Protein AF-A0A480BPW7-F1 (afdb_monomer_lite)

Foldseek 3Di:
DKKWKFFQAADDPDDDPPDPAQRDGHQQTPDMDDPPDDDDPCSLLPQGIAIEAEPAADSVLCVQSVDFCDDPVDPDTSYRQKGFQLPDPLNDPVNNVVSPDSPDPGRYDYDYDHNVSRVVRIDTDDHPDPPPPPDD

Sequence (136 aa):
MADVLLRVRDKPHQLLPGANGMSLGRGDVVTVRETPWPWTPAELSHPDWRILRLPNVSVAALGLLLRPQQDETLRVTRKRGAKVDLDSLDVPVALRGWLLDDTRQQPIRSHNMSETTFLRLIAQHPQRSRFVVFGR

Secondary structure (DSSP, 8-state):
-EEEEEE-SPPPTTS-TT--S----TT-EEEEEESS----HHHHH-TTEEEEEETT--TGGGGGGGSBP--TT-SS--SBSEEE-SSSTTS-HHHHHHHT-SS-S-SEEE----HHHHHHTEEEPPP---------

Structure (mmCIF, N/CA/C/O backbone):
data_AF-A0A480BPW7-F1
#
_entry.id   AF-A0A480BPW7-F1
#
loop_
_atom_site.group_PDB
_atom_site.id
_atom_site.type_symbol
_atom_site.label_atom_id
_atom_site.label_alt_id
_atom_site.label_comp_id
_atom_site.label_asym_id
_atom_site.label_entity_id
_atom_site.label_seq_id
_atom_site.pdbx_PDB_ins_code
_atom_site.Cartn_x
_atom_site.Cartn_y
_atom_site.Cartn_z
_atom_site.occupancy
_atom_site.B_iso_or_equiv
_atom_site.auth_seq_id
_atom_site.auth_comp_id
_atom_site.auth_asym_id
_atom_site.auth_atom_id
_atom_site.pdbx_PDB_model_num
ATOM 1 N N . MET A 1 1 ? -3.645 2.306 13.884 1.00 87.25 1 MET A N 1
ATOM 2 C CA . MET A 1 1 ? -4.302 2.121 12.575 1.00 87.25 1 MET A CA 1
ATOM 3 C C . MET A 1 1 ? -3.531 2.918 11.537 1.00 87.25 1 MET A C 1
ATOM 5 O O . MET A 1 1 ? -3.102 4.025 11.853 1.00 87.25 1 MET A O 1
ATOM 9 N N . ALA A 1 2 ? -3.336 2.363 10.344 1.00 92.38 2 ALA A N 1
ATOM 10 C CA . ALA A 1 2 ? -2.553 3.004 9.295 1.00 92.38 2 ALA A CA 1
ATOM 11 C C . ALA A 1 2 ? -3.356 3.190 7.999 1.00 92.38 2 ALA A C 1
ATOM 13 O O . ALA A 1 2 ? -4.075 2.286 7.571 1.00 92.38 2 ALA A O 1
ATOM 14 N N . ASP A 1 3 ? -3.177 4.340 7.352 1.00 93.25 3 ASP A N 1
ATOM 15 C CA . ASP A 1 3 ? -3.582 4.600 5.974 1.00 93.25 3 ASP A CA 1
ATOM 16 C C . ASP A 1 3 ? -2.326 4.528 5.090 1.00 93.25 3 ASP A C 1
ATOM 18 O O . ASP A 1 3 ? -1.318 5.195 5.343 1.00 93.25 3 ASP A O 1
ATOM 22 N N . VAL A 1 4 ? -2.380 3.703 4.047 1.00 92.69 4 VAL A N 1
ATOM 23 C CA . VAL A 1 4 ? -1.261 3.420 3.144 1.00 92.69 4 VAL A CA 1
ATOM 24 C C . VAL A 1 4 ? -1.589 3.944 1.758 1.00 92.69 4 VAL A C 1
ATOM 26 O O . VAL A 1 4 ? -2.552 3.493 1.138 1.00 92.69 4 VAL A O 1
ATOM 29 N N . LEU A 1 5 ? -0.762 4.855 1.246 1.00 92.62 5 LEU A N 1
ATOM 30 C CA . LEU A 1 5 ? -0.832 5.299 -0.142 1.00 92.62 5 LEU A CA 1
ATOM 31 C C . LEU A 1 5 ? 0.042 4.387 -1.004 1.00 92.62 5 LEU A C 1
ATOM 33 O O . LEU A 1 5 ? 1.273 4.464 -0.981 1.00 92.62 5 LEU A O 1
ATOM 37 N N . LEU A 1 6 ? -0.616 3.510 -1.748 1.00 91.25 6 LEU A N 1
ATOM 38 C CA . LEU A 1 6 ? -0.013 2.448 -2.536 1.00 91.25 6 LEU A CA 1
ATOM 39 C C . LEU A 1 6 ? -0.081 2.785 -4.024 1.00 91.25 6 LEU A C 1
ATOM 41 O O . LEU A 1 6 ? -1.129 3.178 -4.535 1.00 91.25 6 LEU A O 1
ATOM 45 N N . ARG A 1 7 ? 1.009 2.553 -4.752 1.00 89.31 7 ARG A N 1
ATOM 46 C CA . ARG A 1 7 ? 1.002 2.613 -6.211 1.00 89.31 7 ARG A CA 1
ATOM 47 C C . ARG A 1 7 ? 0.511 1.290 -6.800 1.00 89.31 7 ARG A C 1
ATOM 49 O O . ARG A 1 7 ? 1.068 0.235 -6.513 1.00 89.31 7 ARG A O 1
ATOM 56 N N . VAL A 1 8 ? -0.513 1.336 -7.650 1.00 88.62 8 VAL A N 1
ATOM 57 C CA . VAL A 1 8 ? -1.137 0.134 -8.244 1.00 88.62 8 VAL A CA 1
ATOM 58 C C . VAL A 1 8 ? -0.779 -0.099 -9.706 1.00 88.62 8 VAL A C 1
ATOM 60 O O . VAL A 1 8 ? -1.001 -1.193 -10.219 1.00 88.62 8 VAL A O 1
ATOM 63 N N . ARG A 1 9 ? -0.186 0.899 -10.363 1.00 84.75 9 ARG A N 1
ATOM 64 C CA . ARG A 1 9 ? 0.266 0.817 -11.753 1.00 84.75 9 ARG A CA 1
ATOM 65 C C . ARG A 1 9 ? 1.763 1.036 -11.864 1.00 84.75 9 ARG A C 1
ATOM 67 O O . ARG A 1 9 ? 2.339 1.872 -11.157 1.00 84.75 9 ARG A O 1
ATOM 74 N N . ASP A 1 10 ? 2.373 0.331 -12.805 1.00 76.56 10 ASP A N 1
ATOM 75 C CA . ASP A 1 10 ? 3.756 0.586 -13.169 1.00 76.56 10 ASP A CA 1
ATOM 76 C C . ASP A 1 10 ? 3.921 1.969 -13.791 1.00 76.56 10 ASP A C 1
ATOM 78 O O . ASP A 1 10 ? 2.991 2.579 -14.324 1.00 76.56 10 ASP A O 1
ATOM 82 N N . LYS A 1 11 ? 5.131 2.506 -13.662 1.00 67.38 11 LYS A N 1
ATOM 83 C CA . LYS A 1 11 ? 5.477 3.790 -14.258 1.00 67.38 11 LYS A CA 1
ATOM 84 C C . LYS A 1 11 ? 5.496 3.633 -15.788 1.00 67.38 11 LYS A C 1
ATOM 86 O O . LYS A 1 11 ? 6.160 2.716 -16.273 1.00 67.38 11 LYS A O 1
ATOM 91 N N . PRO A 1 12 ? 4.862 4.533 -16.563 1.00 60.88 12 PRO A N 1
ATOM 92 C CA . PRO A 1 12 ? 5.049 4.542 -18.008 1.00 60.88 12 PRO A CA 1
ATOM 93 C C . PRO A 1 12 ? 6.526 4.808 -18.333 1.00 60.88 12 PRO A C 1
ATOM 95 O O . PRO A 1 12 ? 7.166 5.674 -17.729 1.00 60.88 12 PRO A O 1
ATOM 98 N N . HIS A 1 13 ? 7.074 4.068 -19.297 1.00 49.25 13 HIS A N 1
ATOM 99 C CA . HIS A 1 13 ? 8.506 4.015 -19.635 1.00 49.25 13 HIS A CA 1
ATOM 100 C C . HIS A 1 13 ? 9.090 5.340 -20.205 1.00 49.25 13 HIS A C 1
ATOM 102 O O . HIS A 1 13 ? 10.212 5.360 -20.704 1.00 49.25 13 HIS A O 1
ATOM 108 N N . GLN A 1 14 ? 8.356 6.458 -20.135 1.00 44.56 14 GLN A N 1
ATOM 109 C CA . GLN A 1 14 ? 8.622 7.706 -20.869 1.00 44.56 14 GLN A CA 1
ATOM 110 C C . GLN A 1 14 ? 8.959 8.943 -20.018 1.00 44.56 14 GLN A C 1
ATOM 112 O O . GLN A 1 14 ? 9.065 10.038 -20.561 1.00 44.56 14 GLN A O 1
ATOM 117 N N . LEU A 1 15 ? 9.174 8.828 -18.704 1.00 46.19 15 LEU A N 1
ATOM 118 C CA . LEU A 1 15 ? 9.627 9.995 -17.931 1.00 46.19 15 LEU A CA 1
ATOM 119 C C . LEU A 1 15 ? 11.156 10.093 -17.940 1.00 46.19 15 LEU A C 1
ATOM 121 O O . LEU A 1 15 ? 11.837 9.251 -17.349 1.00 46.19 15 LEU A O 1
ATOM 125 N N . LEU A 1 16 ? 11.630 11.145 -18.612 1.00 41.03 16 LEU A N 1
ATOM 126 C CA . LEU A 1 16 ? 13.014 11.591 -18.782 1.00 41.03 16 LEU A CA 1
ATOM 127 C C . LEU A 1 16 ? 13.902 11.324 -17.544 1.00 41.03 16 LEU A C 1
ATOM 129 O O . LEU A 1 16 ? 13.468 11.546 -16.405 1.00 41.03 16 LEU A O 1
ATOM 133 N N . PRO A 1 17 ? 15.164 10.893 -17.736 1.00 36.44 17 PRO A N 1
ATOM 134 C CA . PRO A 1 17 ? 16.118 10.774 -16.642 1.00 36.44 17 PRO A CA 1
ATOM 135 C C . PRO A 1 17 ? 16.389 12.167 -16.057 1.00 36.44 17 PRO A C 1
ATOM 137 O O . PRO A 1 17 ? 17.033 12.988 -16.696 1.00 36.44 17 PRO A O 1
ATOM 140 N N . GLY A 1 18 ? 15.889 12.452 -14.850 1.00 41.38 18 GLY A N 1
ATOM 141 C CA . GLY A 1 18 ? 16.132 13.742 -14.182 1.00 41.38 18 GLY A CA 1
ATOM 142 C C . GLY A 1 18 ? 14.986 14.293 -13.336 1.00 41.38 18 GLY A C 1
ATOM 143 O O . GLY A 1 18 ? 15.220 15.179 -12.522 1.00 41.38 18 GLY A O 1
ATOM 144 N N . ALA A 1 19 ? 13.766 13.759 -13.447 1.00 46.50 19 ALA A N 1
ATOM 145 C CA . ALA A 1 19 ? 12.695 14.139 -12.527 1.00 46.50 19 ALA A CA 1
ATOM 146 C C . ALA A 1 19 ? 12.995 13.577 -11.121 1.00 46.50 19 ALA A C 1
ATOM 148 O O . ALA A 1 19 ? 12.997 12.361 -10.918 1.00 46.50 19 ALA A O 1
ATOM 149 N N . ASN A 1 20 ? 13.289 14.470 -10.173 1.00 41.84 20 ASN A N 1
ATOM 150 C CA . ASN A 1 20 ? 13.680 14.220 -8.778 1.00 41.84 20 ASN A CA 1
ATOM 151 C C . ASN A 1 20 ? 12.553 13.629 -7.906 1.00 41.84 20 ASN A C 1
ATOM 153 O O . ASN A 1 20 ? 12.221 14.152 -6.847 1.00 41.84 20 ASN A O 1
ATOM 157 N N . GLY A 1 21 ? 11.960 12.521 -8.335 1.00 51.31 21 GLY A N 1
ATOM 158 C CA . GLY A 1 21 ? 11.048 11.717 -7.533 1.00 51.31 21 GLY A CA 1
ATOM 159 C C . GLY A 1 21 ? 11.573 10.294 -7.474 1.00 51.31 21 GLY A C 1
ATOM 160 O O . GLY A 1 21 ? 12.082 9.774 -8.471 1.00 51.31 21 GLY A O 1
ATOM 161 N N . MET A 1 22 ? 11.475 9.646 -6.315 1.00 59.62 22 MET A N 1
ATOM 162 C CA . MET A 1 22 ? 11.717 8.206 -6.236 1.00 59.62 22 MET A CA 1
ATOM 163 C C . MET A 1 22 ? 10.957 7.490 -7.356 1.00 59.62 22 MET A C 1
ATOM 165 O O . MET A 1 22 ? 9.796 7.797 -7.632 1.00 59.62 22 MET A O 1
ATOM 169 N N . SER A 1 23 ? 11.623 6.557 -8.033 1.00 66.06 23 SER A N 1
ATOM 170 C CA . SER A 1 23 ? 10.995 5.786 -9.106 1.00 66.06 23 SER A CA 1
ATOM 171 C C . SER A 1 23 ? 10.157 4.676 -8.488 1.00 66.06 23 SER A C 1
ATOM 173 O O . SER A 1 23 ? 10.620 3.548 -8.371 1.00 66.06 23 SER A O 1
ATOM 175 N N . LEU A 1 24 ? 8.951 5.044 -8.055 1.00 74.88 24 LEU A N 1
ATOM 176 C CA . LEU A 1 24 ? 7.962 4.130 -7.496 1.00 74.88 24 LEU A CA 1
ATOM 177 C C . LEU A 1 24 ? 7.253 3.385 -8.636 1.00 74.88 24 LEU A C 1
ATOM 179 O O . LEU A 1 24 ? 6.735 4.024 -9.558 1.00 74.88 24 LEU A O 1
ATOM 183 N N . GLY A 1 25 ? 7.242 2.057 -8.572 1.00 80.31 25 GLY A N 1
ATOM 184 C CA . GLY A 1 25 ? 6.513 1.146 -9.457 1.00 80.31 25 GLY A CA 1
ATOM 185 C C . GLY A 1 25 ? 5.282 0.533 -8.787 1.00 80.31 25 GLY A C 1
ATOM 186 O O . GLY A 1 25 ? 4.876 0.947 -7.698 1.00 80.31 25 GLY A O 1
ATOM 187 N N . ARG A 1 26 ? 4.662 -0.453 -9.442 1.00 87.25 26 ARG A N 1
ATOM 188 C CA . ARG A 1 26 ? 3.517 -1.177 -8.879 1.00 87.25 26 ARG A CA 1
ATOM 189 C C . ARG A 1 26 ? 3.909 -1.890 -7.580 1.00 87.25 26 ARG A C 1
ATOM 191 O O . ARG A 1 26 ? 4.930 -2.571 -7.517 1.00 87.25 26 ARG A O 1
ATOM 198 N N . GLY A 1 27 ? 3.083 -1.733 -6.549 1.00 87.25 27 GLY A N 1
ATOM 199 C CA . GLY A 1 27 ? 3.314 -2.290 -5.216 1.00 87.25 27 GLY A CA 1
ATOM 200 C C . GLY A 1 27 ? 4.135 -1.391 -4.288 1.00 87.25 27 GLY A C 1
ATOM 201 O O . GLY A 1 27 ? 4.164 -1.631 -3.082 1.00 87.25 27 GLY A O 1
ATOM 202 N N . ASP A 1 28 ? 4.782 -0.342 -4.800 1.00 87.75 28 ASP A N 1
ATOM 203 C CA . ASP A 1 28 ? 5.553 0.556 -3.944 1.00 87.75 28 ASP A CA 1
ATOM 204 C C . ASP A 1 28 ? 4.635 1.462 -3.114 1.00 87.75 28 ASP A C 1
ATOM 206 O O . ASP A 1 28 ? 3.608 1.970 -3.580 1.00 87.75 28 ASP A O 1
ATOM 210 N N . VAL A 1 29 ? 5.048 1.705 -1.870 1.00 89.62 29 VAL A N 1
ATOM 211 C CA . VAL A 1 29 ? 4.351 2.607 -0.953 1.00 89.62 29 VAL A CA 1
ATOM 212 C C . VAL A 1 29 ? 4.935 4.010 -1.056 1.00 89.62 29 VAL A C 1
ATOM 214 O O . VAL A 1 29 ? 6.134 4.238 -0.860 1.00 89.62 29 VAL A O 1
ATOM 217 N N . VAL A 1 30 ? 4.057 4.968 -1.347 1.00 87.75 30 VAL A N 1
ATOM 218 C CA . VAL A 1 30 ? 4.390 6.392 -1.425 1.00 87.75 30 VAL A CA 1
ATOM 219 C C . VAL A 1 30 ? 4.571 6.942 -0.013 1.00 87.75 30 VAL A C 1
ATOM 221 O O . VAL A 1 30 ? 5.622 7.499 0.311 1.00 87.75 30 VAL A O 1
ATOM 224 N N . THR A 1 31 ? 3.557 6.750 0.835 1.00 90.38 31 THR A N 1
ATOM 225 C CA . THR A 1 31 ? 3.553 7.204 2.225 1.00 90.38 31 THR A CA 1
ATOM 226 C C . THR A 1 31 ? 2.639 6.342 3.093 1.00 90.38 31 THR A C 1
ATOM 228 O O . THR A 1 31 ? 1.712 5.697 2.597 1.00 90.38 31 THR A O 1
ATOM 231 N N . VAL A 1 32 ? 2.911 6.346 4.395 1.00 92.31 32 VAL A N 1
ATOM 232 C CA . VAL A 1 32 ? 2.090 5.715 5.431 1.00 92.31 32 VAL A CA 1
ATOM 233 C C . VAL A 1 32 ? 1.748 6.786 6.455 1.00 92.31 32 VAL A C 1
ATOM 235 O O . VAL A 1 32 ? 2.628 7.528 6.893 1.00 92.31 32 VAL A O 1
ATOM 238 N N . ARG A 1 33 ? 0.474 6.879 6.827 1.00 93.88 33 ARG A N 1
ATOM 239 C CA . ARG A 1 33 ? -0.039 7.854 7.791 1.00 93.88 33 ARG A CA 1
ATOM 240 C C . ARG A 1 33 ? -0.857 7.163 8.866 1.00 93.88 33 ARG A C 1
ATOM 242 O O . ARG A 1 33 ? -1.390 6.080 8.647 1.00 93.88 33 ARG A O 1
ATOM 249 N N . GLU A 1 34 ? -0.944 7.791 10.028 1.00 93.69 34 GLU A N 1
ATOM 250 C CA . GLU A 1 34 ? -1.878 7.360 11.061 1.00 93.69 34 GLU A CA 1
ATOM 251 C C . GLU A 1 34 ? -3.305 7.733 10.653 1.00 93.69 34 GLU A C 1
ATOM 253 O O . GLU A 1 34 ? -3.545 8.798 10.083 1.00 93.69 34 GLU A O 1
ATOM 258 N N . THR A 1 35 ? -4.245 6.827 10.894 1.00 89.81 35 THR A N 1
ATOM 259 C CA . THR A 1 35 ? -5.641 7.003 10.490 1.00 89.81 35 THR A CA 1
ATOM 260 C C . THR A 1 35 ? -6.475 7.635 11.612 1.00 89.81 35 THR A C 1
ATOM 262 O O . THR A 1 35 ? -6.349 7.192 12.754 1.00 89.81 35 THR A O 1
ATOM 265 N N . PRO A 1 36 ? -7.427 8.540 11.300 1.00 89.31 36 PRO A N 1
ATOM 266 C CA . PRO A 1 36 ? -7.759 9.056 9.969 1.00 89.31 36 PRO A CA 1
ATOM 267 C C . PRO A 1 36 ? -6.778 10.129 9.489 1.00 89.31 36 PRO A C 1
ATOM 269 O O . PRO A 1 36 ? -6.480 11.070 10.217 1.00 89.31 36 PRO A O 1
ATOM 272 N N . TRP A 1 37 ? -6.340 10.020 8.231 1.00 91.31 37 TRP A N 1
ATOM 273 C CA . TRP A 1 37 ? -5.531 11.052 7.584 1.00 91.31 37 TRP A CA 1
ATOM 274 C C . TRP A 1 37 ? -6.359 11.856 6.566 1.00 91.31 37 TRP A C 1
ATOM 276 O O . TRP A 1 37 ? -7.060 11.249 5.747 1.00 91.31 37 TRP A O 1
ATOM 286 N N . PRO A 1 38 ? -6.296 13.203 6.576 1.00 90.50 38 PRO A N 1
ATOM 287 C CA . PRO A 1 38 ? -6.978 14.036 5.590 1.00 90.50 38 PRO A CA 1
ATOM 288 C C . PRO A 1 38 ? -6.187 14.070 4.274 1.00 90.50 38 PRO A C 1
ATOM 290 O O . PRO A 1 38 ? -5.301 14.900 4.075 1.00 90.50 38 PRO A O 1
ATOM 293 N N . TRP A 1 39 ? -6.498 13.143 3.369 1.00 90.25 39 TRP A N 1
ATOM 294 C CA . TRP A 1 39 ? -5.900 13.087 2.033 1.00 90.25 39 TRP A CA 1
ATOM 295 C C . TRP A 1 39 ? -6.337 14.266 1.163 1.00 90.25 39 TRP A C 1
ATOM 297 O O . TRP A 1 39 ? -7.493 14.694 1.202 1.00 90.25 39 TRP A O 1
ATOM 307 N N . THR A 1 40 ? -5.418 14.775 0.349 1.00 90.50 40 THR A N 1
ATOM 308 C CA . THR A 1 40 ? -5.715 15.879 -0.568 1.00 90.50 40 THR A CA 1
ATOM 309 C C . THR A 1 40 ? -6.574 15.407 -1.749 1.00 90.50 40 THR A C 1
ATOM 311 O O . THR A 1 40 ? -6.503 14.236 -2.134 1.00 90.50 40 THR A O 1
ATOM 314 N N . PRO A 1 41 ? -7.346 16.301 -2.400 1.00 87.69 41 PRO A N 1
ATOM 315 C CA . PRO A 1 41 ? -8.117 15.945 -3.593 1.00 87.69 41 PRO A CA 1
ATOM 316 C C . PRO A 1 41 ? -7.262 15.311 -4.697 1.00 87.69 41 PRO A C 1
ATOM 318 O O . PRO A 1 41 ? -7.700 14.355 -5.328 1.00 87.69 41 PRO A O 1
ATOM 321 N N . ALA A 1 42 ? -6.022 15.784 -4.873 1.00 85.44 42 ALA A N 1
ATOM 322 C CA . ALA A 1 42 ? -5.087 15.247 -5.859 1.00 85.44 42 ALA A CA 1
ATOM 323 C C . ALA A 1 42 ? -4.685 13.790 -5.567 1.00 85.44 42 ALA A C 1
ATOM 325 O O . ALA A 1 42 ? -4.584 12.989 -6.492 1.00 85.44 42 ALA A O 1
ATOM 326 N N . GLU A 1 43 ? -4.483 13.428 -4.296 1.00 87.56 43 GLU A N 1
ATOM 327 C CA . GLU A 1 43 ? -4.173 12.048 -3.891 1.00 87.56 43 GLU A CA 1
ATOM 328 C C . GLU A 1 43 ? -5.396 11.134 -4.015 1.00 87.56 43 GLU A C 1
ATOM 330 O O . GLU A 1 43 ? -5.268 9.976 -4.412 1.00 87.56 43 GLU A O 1
ATOM 335 N N . LEU A 1 44 ? -6.586 11.662 -3.717 1.00 87.12 44 LEU A N 1
ATOM 336 C CA . LEU A 1 44 ? -7.848 10.933 -3.821 1.00 87.12 44 LEU A CA 1
ATOM 337 C C . LEU A 1 44 ? -8.231 10.643 -5.280 1.00 87.12 44 LEU A C 1
ATOM 339 O O . LEU A 1 44 ? -8.750 9.567 -5.570 1.00 87.12 44 LEU A O 1
ATOM 343 N N . SER A 1 45 ? -7.966 11.568 -6.206 1.00 84.06 45 SER A N 1
ATOM 344 C CA . SER A 1 45 ? -8.340 11.426 -7.617 1.00 84.06 45 SER A CA 1
ATOM 345 C C . SER A 1 45 ? -7.266 10.772 -8.493 1.00 84.06 45 SER A C 1
ATOM 347 O O . SER A 1 45 ? -7.513 10.542 -9.677 1.00 84.06 45 SER A O 1
ATOM 349 N N . HIS A 1 46 ? -6.067 10.487 -7.969 1.00 84.69 46 HIS A N 1
ATOM 350 C CA . HIS A 1 46 ? -4.960 10.007 -8.800 1.00 84.69 46 HIS A CA 1
ATOM 351 C C . HIS A 1 46 ? -5.238 8.594 -9.363 1.00 84.69 46 HIS A C 1
ATOM 353 O O . HIS A 1 46 ? -5.519 7.662 -8.599 1.00 84.69 46 HIS A O 1
ATOM 359 N N . PRO A 1 47 ? -5.116 8.366 -10.685 1.00 82.94 47 PRO A N 1
ATOM 360 C CA . PRO A 1 47 ? -5.431 7.070 -11.291 1.00 82.94 47 PRO A CA 1
ATOM 361 C C . PRO A 1 47 ? -4.390 5.988 -10.980 1.00 82.94 47 PRO A C 1
ATOM 363 O O . PRO A 1 47 ? -4.725 4.807 -10.964 1.00 82.94 47 PRO A O 1
ATOM 366 N N . ASP A 1 48 ? -3.143 6.363 -10.691 1.00 84.06 48 ASP A N 1
ATOM 367 C CA . ASP A 1 48 ? -2.069 5.381 -10.486 1.00 84.06 48 ASP A CA 1
ATOM 368 C C . ASP A 1 48 ? -1.963 4.849 -9.055 1.00 84.06 48 ASP A C 1
ATOM 370 O O . ASP A 1 48 ? -1.278 3.845 -8.833 1.00 84.06 48 ASP A O 1
ATOM 374 N N . TRP A 1 49 ? -2.567 5.530 -8.077 1.00 87.00 49 TRP A N 1
ATOM 375 C CA . TRP A 1 49 ? -2.395 5.232 -6.652 1.00 87.00 49 TRP A CA 1
ATOM 376 C C . TRP A 1 49 ? -3.743 4.912 -5.996 1.0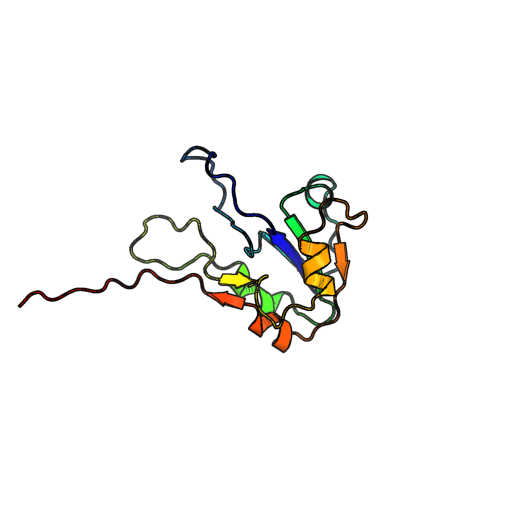0 87.00 49 TRP A C 1
ATOM 378 O O . TRP A 1 49 ? -4.810 5.212 -6.536 1.00 87.00 49 TRP A O 1
ATOM 388 N N . ARG A 1 50 ? -3.701 4.230 -4.853 1.00 90.56 50 ARG A N 1
ATOM 389 C CA . ARG A 1 50 ? -4.862 3.821 -4.055 1.00 90.56 50 ARG A CA 1
ATOM 390 C C . ARG A 1 50 ? -4.550 4.001 -2.578 1.00 90.56 50 ARG A C 1
ATOM 392 O O . ARG A 1 50 ? -3.404 3.821 -2.170 1.00 90.56 50 ARG A O 1
ATOM 399 N N . ILE A 1 51 ? -5.571 4.303 -1.782 1.00 93.44 51 ILE A N 1
ATOM 400 C CA . ILE A 1 51 ? -5.425 4.451 -0.334 1.00 93.44 51 ILE A CA 1
ATOM 401 C C . ILE A 1 51 ? -6.056 3.240 0.351 1.00 93.44 51 ILE A C 1
ATOM 403 O O . ILE A 1 51 ? -7.272 3.042 0.305 1.00 93.44 51 ILE A O 1
ATOM 407 N N . LEU A 1 52 ? -5.224 2.427 0.993 1.00 93.12 52 LEU A N 1
ATOM 408 C CA . LEU A 1 52 ? -5.663 1.280 1.777 1.00 93.12 52 LEU A CA 1
ATOM 409 C C . LEU A 1 52 ? -5.655 1.647 3.259 1.00 93.12 52 LEU A C 1
ATOM 411 O O . LEU A 1 52 ? -4.616 2.002 3.810 1.00 93.12 52 LEU A O 1
ATOM 415 N N . ARG A 1 53 ? -6.811 1.540 3.907 1.00 94.19 53 ARG A N 1
ATOM 416 C CA . ARG A 1 53 ? -6.959 1.740 5.348 1.00 94.19 53 ARG A CA 1
ATOM 417 C C . ARG A 1 53 ? -6.900 0.398 6.064 1.00 94.19 53 ARG A C 1
ATOM 419 O O . ARG A 1 53 ? -7.688 -0.501 5.771 1.00 94.19 53 ARG A O 1
ATOM 426 N N . LEU A 1 54 ? -5.973 0.281 7.006 1.00 93.12 54 LEU A N 1
ATOM 427 C CA . LEU A 1 54 ? -5.639 -0.951 7.711 1.00 93.12 54 LEU A CA 1
ATOM 428 C C . LEU A 1 54 ? -5.880 -0.778 9.225 1.00 93.12 54 LEU A C 1
ATOM 430 O O . LEU A 1 54 ? -4.971 -0.342 9.942 1.00 93.12 54 LEU A O 1
ATOM 434 N N . PRO A 1 55 ? -7.087 -1.108 9.734 1.00 92.69 55 PRO A N 1
ATOM 435 C CA . PRO A 1 55 ? -7.468 -0.930 11.140 1.00 92.69 55 PRO A CA 1
ATOM 436 C C . PRO A 1 55 ? -6.517 -1.596 12.131 1.00 92.69 55 PRO A C 1
ATOM 438 O O . PRO A 1 55 ? -6.130 -0.966 13.115 1.00 92.69 55 PRO A O 1
ATOM 441 N N . ASN A 1 56 ? -6.064 -2.813 11.829 1.00 92.94 56 ASN A N 1
ATOM 442 C CA . ASN A 1 56 ? -5.256 -3.616 12.751 1.00 92.94 56 ASN A CA 1
ATOM 443 C C . ASN A 1 56 ? -3.755 -3.573 12.452 1.00 92.94 56 ASN A C 1
ATOM 445 O O . ASN A 1 56 ? -3.031 -4.478 12.859 1.00 92.94 56 ASN A O 1
ATOM 449 N N . VAL A 1 57 ? -3.294 -2.576 11.696 1.00 91.94 57 VAL A N 1
ATOM 450 C CA . VAL A 1 57 ? -1.879 -2.430 11.346 1.00 91.94 57 VAL A CA 1
ATOM 451 C C . VAL A 1 57 ? -1.355 -1.122 11.919 1.00 91.94 57 VAL A C 1
ATOM 453 O O . VAL A 1 57 ? -1.989 -0.064 11.804 1.00 91.94 57 VAL A O 1
ATOM 456 N N . SER A 1 58 ? -0.208 -1.198 12.587 1.00 91.88 58 SER A N 1
ATOM 457 C CA . SER A 1 58 ? 0.473 -0.032 13.135 1.00 91.88 58 SER A CA 1
ATOM 458 C C . SER A 1 58 ? 1.309 0.675 12.063 1.00 91.88 58 SER A C 1
ATOM 460 O O . SER A 1 58 ? 1.882 0.050 11.173 1.00 91.88 58 SER A O 1
ATOM 462 N N . VAL A 1 59 ? 1.425 2.004 12.156 1.00 91.94 59 VAL A N 1
ATOM 463 C CA . VAL A 1 59 ? 2.309 2.780 11.263 1.00 91.94 59 VAL A CA 1
ATOM 464 C C . VAL A 1 59 ? 3.767 2.337 11.430 1.00 91.94 59 VAL A C 1
ATOM 466 O O . VAL A 1 59 ? 4.508 2.255 10.451 1.00 91.94 59 VAL A O 1
ATOM 469 N N . ALA A 1 60 ? 4.162 1.992 12.660 1.00 89.62 60 ALA A N 1
ATOM 470 C CA . ALA A 1 60 ? 5.502 1.517 12.988 1.00 89.62 60 ALA A CA 1
ATOM 471 C C . ALA A 1 60 ? 5.875 0.239 12.219 1.00 89.62 60 ALA A C 1
ATOM 473 O O . ALA A 1 60 ? 6.962 0.175 11.641 1.00 89.62 60 ALA A O 1
ATOM 474 N N . ALA A 1 61 ? 4.961 -0.734 12.130 1.00 87.50 61 ALA A N 1
ATOM 475 C CA . ALA A 1 61 ? 5.182 -1.972 11.382 1.00 87.50 61 ALA A CA 1
ATOM 476 C C . ALA A 1 61 ? 5.398 -1.736 9.879 1.00 87.50 61 ALA A C 1
ATOM 478 O O . ALA A 1 61 ? 6.078 -2.513 9.217 1.00 87.50 61 ALA A O 1
ATOM 479 N N . LEU A 1 62 ? 4.873 -0.639 9.332 1.00 89.12 62 LEU A N 1
ATOM 480 C CA . LEU A 1 62 ? 4.985 -0.303 7.911 1.00 89.12 62 LEU A CA 1
ATOM 481 C C . LEU A 1 62 ? 6.190 0.583 7.580 1.00 89.12 62 LEU A C 1
ATOM 483 O O . LEU A 1 62 ? 6.452 0.856 6.407 1.00 89.12 62 LEU A O 1
ATOM 487 N N . GLY A 1 63 ? 6.968 0.996 8.585 1.00 86.25 63 GLY A N 1
ATOM 488 C CA . GLY A 1 63 ? 8.132 1.862 8.393 1.00 86.25 63 GLY A CA 1
ATOM 489 C C . GLY A 1 63 ? 9.177 1.279 7.435 1.00 86.25 63 GLY A C 1
ATOM 490 O O . GLY A 1 63 ? 9.873 2.031 6.756 1.00 86.25 63 GLY A O 1
ATOM 491 N N . LEU A 1 64 ? 9.260 -0.051 7.316 1.00 85.56 64 LEU A N 1
ATOM 492 C CA . LEU A 1 64 ? 10.180 -0.720 6.390 1.00 85.56 64 LEU A CA 1
ATOM 493 C C . LEU A 1 64 ? 9.856 -0.479 4.905 1.00 85.56 64 LEU A C 1
ATOM 495 O O . LEU A 1 64 ? 10.777 -0.420 4.094 1.00 85.56 64 LEU A O 1
ATOM 499 N N . LEU A 1 65 ? 8.588 -0.249 4.549 1.00 85.50 65 LEU A N 1
ATOM 500 C CA . LEU A 1 65 ? 8.164 0.059 3.173 1.00 85.50 65 LEU A CA 1
ATOM 501 C C . LEU A 1 65 ? 8.607 1.461 2.731 1.00 85.50 65 LEU A C 1
ATOM 503 O O . LEU A 1 65 ? 8.728 1.745 1.541 1.00 85.50 65 LEU A O 1
ATOM 507 N N . LEU A 1 66 ? 8.887 2.338 3.696 1.00 86.25 66 LEU A N 1
ATOM 508 C CA . LEU A 1 66 ? 9.384 3.690 3.459 1.00 86.25 66 LEU A CA 1
ATOM 509 C C . LEU A 1 66 ? 10.913 3.768 3.481 1.00 86.25 66 LEU A C 1
ATOM 511 O O . LEU A 1 66 ? 11.472 4.834 3.228 1.00 86.25 66 LEU A O 1
ATOM 515 N N . ARG A 1 67 ? 11.621 2.670 3.761 1.00 84.62 67 ARG A N 1
ATOM 516 C CA . ARG A 1 67 ? 13.085 2.688 3.761 1.00 84.62 67 ARG A CA 1
ATOM 517 C C . ARG A 1 67 ? 13.614 2.675 2.324 1.00 84.62 67 ARG A C 1
ATOM 519 O O . ARG A 1 67 ? 13.123 1.902 1.494 1.00 84.62 67 ARG A O 1
ATOM 526 N N . PRO A 1 68 ? 14.596 3.531 1.992 1.00 80.50 68 PRO A N 1
ATOM 527 C CA . PRO A 1 68 ? 15.288 3.422 0.717 1.00 80.50 68 PRO A CA 1
ATOM 528 C C . PRO A 1 68 ? 16.025 2.080 0.644 1.00 80.50 68 PRO A C 1
ATOM 530 O O . PRO A 1 68 ? 16.441 1.529 1.663 1.00 80.50 68 PRO A O 1
ATOM 533 N N . GLN A 1 69 ? 16.189 1.554 -0.566 1.00 79.75 69 GLN A N 1
ATOM 534 C CA . GLN A 1 69 ? 17.049 0.401 -0.799 1.00 79.75 69 GLN A CA 1
ATOM 535 C C . GLN A 1 69 ? 18.496 0.769 -0.424 1.00 79.75 69 GLN A C 1
ATOM 537 O O . GLN A 1 69 ? 19.039 1.770 -0.892 1.00 79.75 69 GLN A O 1
ATOM 542 N N . GLN A 1 70 ? 19.126 -0.021 0.438 1.00 71.94 70 GLN A N 1
ATOM 543 C CA . GLN A 1 70 ? 20.560 0.103 0.681 1.00 71.94 70 GLN A CA 1
ATOM 544 C C . GLN A 1 70 ? 21.288 -0.655 -0.430 1.00 71.94 70 GLN A C 1
ATOM 546 O O . GLN A 1 70 ? 21.183 -1.875 -0.517 1.00 71.94 70 GLN A O 1
ATOM 551 N N . ASP A 1 71 ? 21.950 0.087 -1.316 1.00 69.06 71 ASP A N 1
ATOM 552 C CA . ASP A 1 71 ? 22.822 -0.445 -2.363 1.00 69.06 71 ASP A CA 1
ATOM 553 C C . ASP A 1 71 ? 24.127 0.353 -2.325 1.00 69.06 71 ASP A C 1
ATOM 555 O O . ASP A 1 71 ? 24.184 1.499 -2.769 1.00 69.06 71 ASP A O 1
ATOM 559 N N . GLU A 1 72 ? 25.168 -0.252 -1.752 1.00 68.06 72 GLU A N 1
ATOM 560 C CA . GLU A 1 72 ? 26.488 0.367 -1.578 1.00 68.06 72 GLU A CA 1
ATOM 561 C C . GLU A 1 72 ? 27.173 0.682 -2.915 1.00 68.06 72 GLU A C 1
ATOM 563 O O . GLU A 1 72 ? 28.115 1.472 -2.967 1.00 68.06 72 GLU A O 1
ATOM 568 N N . THR A 1 73 ? 26.695 0.098 -4.019 1.00 67.06 73 THR A N 1
ATOM 569 C CA . THR A 1 73 ? 27.257 0.328 -5.353 1.00 67.06 73 THR A CA 1
ATOM 570 C C . THR A 1 73 ? 26.706 1.586 -6.026 1.00 67.06 73 THR A C 1
ATOM 572 O O . THR A 1 73 ? 27.282 2.066 -7.007 1.00 67.06 73 THR A O 1
ATOM 575 N N . LEU A 1 74 ? 25.607 2.152 -5.512 1.00 63.28 74 LEU A N 1
ATOM 576 C CA . LEU A 1 74 ? 24.945 3.319 -6.086 1.00 63.28 74 LEU A CA 1
ATOM 577 C C . LEU A 1 74 ? 25.233 4.573 -5.255 1.00 63.28 74 LEU A C 1
ATOM 579 O O . LEU A 1 74 ? 24.911 4.651 -4.076 1.00 63.28 74 LEU A O 1
ATOM 583 N N . ARG A 1 75 ? 25.745 5.627 -5.906 1.00 59.97 75 ARG A N 1
ATOM 584 C CA . ARG A 1 75 ? 25.934 6.953 -5.277 1.00 59.97 75 ARG A CA 1
ATOM 585 C C . ARG A 1 75 ? 24.630 7.583 -4.771 1.00 59.97 75 ARG A C 1
ATOM 587 O O . ARG A 1 75 ? 24.676 8.440 -3.898 1.00 59.97 75 ARG A O 1
ATOM 594 N N . VAL A 1 76 ? 23.486 7.210 -5.351 1.00 60.56 76 VAL A N 1
ATOM 595 C CA . VAL A 1 76 ? 22.153 7.694 -4.964 1.00 60.56 76 VAL A CA 1
ATOM 596 C C . VAL A 1 76 ? 21.138 6.569 -5.140 1.00 60.56 76 VAL A C 1
ATOM 598 O O . VAL A 1 76 ? 20.881 6.140 -6.268 1.00 60.56 76 VAL A O 1
ATOM 601 N N . THR A 1 77 ? 20.489 6.145 -4.056 1.00 60.75 77 THR A N 1
ATOM 602 C CA . THR A 1 77 ? 19.350 5.228 -4.151 1.00 60.75 77 THR A CA 1
ATOM 603 C C . THR A 1 77 ? 18.060 5.998 -4.418 1.00 60.75 77 THR A C 1
ATOM 605 O O . THR A 1 77 ? 17.658 6.860 -3.641 1.00 60.75 77 THR A O 1
ATOM 608 N N . ARG A 1 78 ? 17.363 5.652 -5.506 1.00 68.25 78 ARG A N 1
ATOM 609 C CA . ARG A 1 78 ? 16.060 6.240 -5.883 1.00 68.25 78 ARG A CA 1
ATOM 610 C C . ARG A 1 78 ? 14.879 5.266 -5.752 1.00 68.25 78 ARG A C 1
ATOM 612 O O . ARG A 1 78 ? 13.807 5.546 -6.290 1.00 68.25 78 ARG A O 1
ATOM 619 N N . LYS A 1 79 ? 15.084 4.121 -5.093 1.00 73.12 79 LYS A N 1
ATOM 620 C CA . LYS A 1 79 ? 14.120 3.017 -4.944 1.00 73.12 79 LYS A CA 1
ATOM 621 C C . LYS A 1 79 ? 13.863 2.704 -3.471 1.00 73.12 79 LYS A C 1
ATOM 623 O O . LYS A 1 79 ? 14.737 2.926 -2.631 1.00 73.12 79 LYS A O 1
ATOM 628 N N . ARG A 1 80 ? 12.678 2.171 -3.166 1.00 81.00 80 ARG A N 1
ATOM 629 C CA . ARG A 1 80 ? 12.369 1.578 -1.857 1.00 81.00 80 ARG A CA 1
ATOM 630 C C . ARG A 1 80 ? 13.003 0.193 -1.752 1.00 81.00 80 ARG A C 1
ATOM 632 O O . ARG A 1 80 ? 13.178 -0.480 -2.761 1.00 81.00 80 ARG A O 1
ATOM 639 N N . GLY A 1 81 ? 13.367 -0.222 -0.540 1.00 81.19 81 GLY A N 1
ATOM 640 C CA . GLY A 1 81 ? 13.922 -1.560 -0.298 1.00 81.19 81 GLY A CA 1
ATOM 641 C C . GLY A 1 81 ? 12.867 -2.668 -0.341 1.00 81.19 81 GLY A C 1
ATOM 642 O O . GLY A 1 81 ? 13.191 -3.819 -0.618 1.00 81.19 81 GLY A O 1
ATOM 643 N N . ALA A 1 82 ? 11.605 -2.314 -0.108 1.00 87.00 82 ALA A N 1
ATOM 644 C CA . ALA A 1 82 ? 10.486 -3.241 -0.044 1.00 87.00 82 ALA A CA 1
ATOM 645 C C . ALA A 1 82 ? 9.262 -2.687 -0.783 1.00 87.00 82 ALA A C 1
ATOM 647 O O . ALA A 1 82 ? 9.095 -1.471 -0.896 1.00 87.00 82 ALA A O 1
ATOM 648 N N . LYS A 1 83 ? 8.409 -3.599 -1.249 1.00 89.88 83 LYS A N 1
ATOM 649 C CA . LYS A 1 83 ? 7.129 -3.331 -1.905 1.00 89.88 83 LYS A CA 1
ATOM 650 C C . LYS A 1 83 ? 6.058 -4.280 -1.381 1.00 89.88 83 LYS A C 1
ATOM 652 O O . LYS A 1 83 ? 6.369 -5.345 -0.857 1.00 89.88 83 LYS A O 1
ATOM 657 N N . VAL A 1 84 ? 4.799 -3.913 -1.560 1.00 90.38 84 VAL A N 1
ATOM 658 C CA . VAL A 1 84 ? 3.672 -4.824 -1.355 1.00 90.38 84 VAL A CA 1
ATOM 659 C C . VAL A 1 84 ? 3.490 -5.649 -2.626 1.00 90.38 84 VAL A C 1
ATOM 661 O O . VAL A 1 84 ? 3.340 -5.098 -3.717 1.00 90.38 84 VAL A O 1
ATOM 664 N N . ASP A 1 85 ? 3.509 -6.969 -2.496 1.00 89.19 85 ASP A N 1
ATOM 665 C CA . ASP A 1 85 ? 3.194 -7.886 -3.579 1.00 89.19 85 ASP A CA 1
ATOM 666 C C . ASP A 1 85 ? 1.676 -7.953 -3.789 1.00 89.19 85 ASP A C 1
ATOM 668 O O . ASP A 1 85 ? 0.939 -8.607 -3.052 1.00 89.19 85 ASP A O 1
ATOM 672 N N . LEU A 1 86 ? 1.204 -7.235 -4.808 1.00 86.69 86 LEU A N 1
ATOM 673 C CA . LEU A 1 86 ? -0.216 -7.167 -5.163 1.00 86.69 86 LEU A CA 1
ATOM 674 C C . LEU A 1 86 ? -0.702 -8.417 -5.911 1.00 86.69 86 LEU A C 1
ATOM 676 O O . LEU A 1 86 ? -1.915 -8.623 -6.033 1.00 86.69 86 LEU A O 1
ATOM 680 N N . ASP A 1 87 ? 0.229 -9.238 -6.401 1.00 84.38 87 ASP A N 1
ATOM 681 C CA . ASP A 1 87 ? -0.044 -10.465 -7.149 1.00 84.38 87 ASP A CA 1
ATOM 682 C C . ASP A 1 87 ? 0.044 -11.723 -6.264 1.00 84.38 87 ASP A C 1
ATOM 684 O O . ASP A 1 87 ? -0.367 -12.805 -6.697 1.00 84.38 87 ASP A O 1
ATOM 688 N N . SER A 1 88 ? 0.445 -11.576 -4.995 1.00 84.38 88 SER A N 1
ATOM 689 C CA . SER A 1 88 ? 0.431 -12.660 -4.005 1.00 84.38 88 SER A CA 1
ATOM 690 C C . SER A 1 88 ? -0.970 -13.251 -3.816 1.00 84.38 88 SER A C 1
ATOM 692 O O . SER A 1 88 ? -1.967 -12.524 -3.749 1.00 84.38 88 SER A O 1
ATOM 694 N N . LEU A 1 89 ? -1.045 -14.582 -3.701 1.00 82.06 89 LEU A N 1
ATOM 695 C CA . LEU A 1 89 ? -2.280 -15.331 -3.425 1.00 82.06 89 LEU A CA 1
ATOM 696 C C . LEU A 1 89 ? -2.908 -14.960 -2.074 1.00 82.06 89 LEU A C 1
ATOM 698 O O . LEU A 1 89 ? -4.111 -15.129 -1.895 1.00 82.06 89 LEU A O 1
ATOM 702 N N . ASP A 1 90 ? -2.110 -14.409 -1.159 1.00 84.69 90 ASP A N 1
ATOM 703 C CA . ASP A 1 90 ? -2.570 -13.936 0.146 1.00 84.69 90 ASP A CA 1
ATOM 704 C C . ASP A 1 90 ? -3.374 -12.624 0.050 1.00 84.69 90 ASP A C 1
ATOM 706 O O . ASP A 1 90 ? -4.018 -12.217 1.019 1.00 84.69 90 ASP A O 1
ATOM 710 N N . VAL A 1 91 ? -3.369 -11.944 -1.108 1.00 84.94 91 VAL A N 1
ATOM 711 C CA . VAL A 1 91 ? -4.209 -10.763 -1.349 1.00 84.94 91 VAL A CA 1
ATOM 712 C C . VAL A 1 91 ? -5.644 -11.215 -1.636 1.00 84.94 91 VAL A C 1
ATOM 714 O O . VAL A 1 91 ? -5.884 -11.875 -2.650 1.00 84.94 91 VAL A O 1
ATOM 717 N N . PRO A 1 92 ? -6.642 -10.801 -0.832 1.00 88.00 92 PRO A N 1
ATOM 718 C CA . PRO A 1 92 ? -8.028 -11.185 -1.075 1.00 88.00 92 PRO A CA 1
ATOM 719 C C . PRO A 1 92 ? -8.509 -10.745 -2.459 1.00 88.00 92 PRO A C 1
ATOM 721 O O . PRO A 1 92 ? -8.316 -9.593 -2.856 1.00 88.00 92 PRO A O 1
ATOM 724 N N . VAL A 1 93 ? -9.211 -11.634 -3.170 1.00 87.31 93 VAL A N 1
ATOM 725 C CA . VAL A 1 93 ? -9.701 -11.398 -4.545 1.00 87.31 93 VAL A CA 1
ATOM 726 C C . VAL A 1 93 ? -10.492 -10.091 -4.650 1.00 87.31 93 VAL A C 1
ATOM 728 O O . VAL A 1 93 ? -10.290 -9.306 -5.574 1.00 87.31 93 VAL A O 1
ATOM 731 N N . ALA A 1 94 ? -11.333 -9.800 -3.653 1.00 87.25 94 ALA A N 1
ATOM 732 C CA . ALA A 1 94 ? -12.114 -8.568 -3.608 1.00 87.25 94 ALA A CA 1
ATOM 733 C C . ALA A 1 94 ? -11.243 -7.305 -3.480 1.00 87.25 94 ALA A C 1
ATOM 735 O O . ALA A 1 94 ? -11.600 -6.262 -4.031 1.00 87.25 94 ALA A O 1
ATOM 736 N N . LEU A 1 95 ? -10.122 -7.377 -2.750 1.00 89.12 95 LEU A N 1
ATOM 737 C CA . LEU A 1 95 ? -9.168 -6.274 -2.632 1.00 89.12 95 LEU A CA 1
ATOM 738 C C . LEU A 1 95 ? -8.406 -6.092 -3.947 1.00 89.12 95 LEU A C 1
ATOM 740 O O . LEU A 1 95 ? -8.319 -4.969 -4.439 1.00 89.12 95 LEU A O 1
ATOM 744 N N . A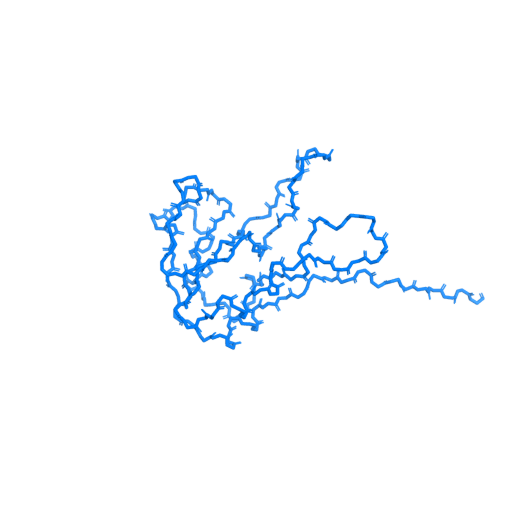RG A 1 96 ? -7.936 -7.190 -4.552 1.00 87.81 96 ARG A N 1
ATOM 745 C CA . ARG A 1 96 ? -7.261 -7.171 -5.856 1.00 87.81 96 ARG A CA 1
ATOM 746 C C . ARG A 1 96 ? -8.141 -6.551 -6.943 1.00 87.81 96 ARG A C 1
ATOM 748 O O . ARG A 1 96 ? -7.669 -5.676 -7.662 1.00 87.81 96 ARG A O 1
ATOM 755 N N . GLY A 1 97 ? -9.417 -6.936 -7.010 1.00 87.00 97 GLY A N 1
ATOM 756 C CA . GLY A 1 97 ? -10.375 -6.369 -7.963 1.00 87.00 97 GLY A CA 1
ATOM 757 C C . GLY A 1 97 ? -10.496 -4.847 -7.850 1.00 87.00 97 GLY A C 1
ATOM 758 O O . GLY A 1 97 ? -10.445 -4.154 -8.854 1.00 87.00 97 GLY A O 1
ATOM 759 N N . TRP A 1 98 ? -10.551 -4.305 -6.631 1.00 90.19 98 TRP A N 1
ATOM 760 C CA . TRP A 1 98 ? -10.625 -2.851 -6.420 1.00 90.19 98 TRP A CA 1
ATOM 761 C C . TRP A 1 98 ? -9.310 -2.111 -6.653 1.00 90.19 98 TRP A C 1
ATOM 763 O O . TRP A 1 98 ? -9.324 -0.972 -7.118 1.00 90.19 98 TRP A O 1
ATOM 773 N N . LEU A 1 99 ? -8.166 -2.736 -6.357 1.00 87.94 99 LEU A N 1
ATOM 774 C CA . LEU A 1 99 ? -6.864 -2.145 -6.675 1.00 87.94 99 LEU A CA 1
ATOM 775 C C . LEU A 1 99 ? -6.725 -1.901 -8.185 1.00 87.94 99 LEU A C 1
ATOM 777 O O . LEU A 1 99 ? -6.133 -0.900 -8.583 1.00 87.94 99 LEU A O 1
ATOM 781 N N . LEU A 1 100 ? -7.305 -2.789 -8.996 1.00 83.12 100 LEU A N 1
ATOM 782 C CA . LEU A 1 100 ? -7.278 -2.743 -10.459 1.00 83.12 100 LEU A CA 1
ATOM 783 C C . LEU A 1 100 ? -8.481 -2.006 -11.078 1.00 83.12 100 LEU A C 1
ATOM 785 O O . LEU A 1 100 ? -8.494 -1.788 -12.284 1.00 83.12 100 LEU A O 1
ATOM 789 N N . ASP A 1 101 ? -9.470 -1.600 -10.277 1.00 86.12 101 ASP A N 1
ATOM 790 C CA . ASP A 1 101 ? -10.666 -0.906 -10.757 1.00 86.12 101 ASP A CA 1
ATOM 791 C C . ASP A 1 101 ? -10.401 0.597 -10.942 1.00 86.12 101 ASP A C 1
ATOM 793 O O . ASP A 1 101 ? -10.125 1.353 -9.998 1.00 86.12 101 ASP A O 1
ATOM 797 N N . ASP A 1 102 ? -10.486 1.044 -12.190 1.00 79.44 102 ASP A N 1
ATOM 798 C CA . ASP A 1 102 ? -10.345 2.448 -12.569 1.00 79.44 102 ASP A CA 1
ATOM 799 C C . ASP A 1 102 ? -11.651 3.236 -12.478 1.00 79.44 102 ASP A C 1
ATOM 801 O O . ASP A 1 102 ? -11.615 4.461 -12.400 1.00 79.44 102 ASP A O 1
ATOM 805 N N . THR A 1 103 ? -12.787 2.543 -12.418 1.00 83.88 103 THR A N 1
ATOM 806 C CA . THR A 1 103 ? -14.135 3.122 -12.306 1.00 83.88 103 THR A CA 1
ATOM 807 C C . THR A 1 103 ? -14.614 3.254 -10.861 1.00 83.88 103 THR A C 1
ATOM 809 O O . THR A 1 103 ? -15.737 3.695 -10.605 1.00 83.88 103 THR A O 1
ATOM 812 N N . ARG A 1 104 ? -13.755 2.898 -9.898 1.00 80.75 104 ARG A N 1
ATOM 813 C CA . ARG A 1 104 ? -14.062 2.941 -8.466 1.00 80.75 104 ARG A CA 1
ATOM 814 C C . ARG A 1 104 ? -14.578 4.325 -8.049 1.00 80.75 104 ARG A C 1
ATOM 816 O O . ARG A 1 104 ? -13.951 5.349 -8.311 1.00 80.75 104 ARG A O 1
ATOM 823 N N . GLN A 1 105 ? -15.681 4.347 -7.305 1.00 79.94 105 GLN A N 1
ATOM 824 C CA . GLN A 1 105 ? -16.219 5.593 -6.742 1.00 79.94 105 GLN A CA 1
ATOM 825 C C . GLN A 1 105 ? -15.570 5.980 -5.407 1.00 79.94 105 GLN A C 1
ATOM 827 O O . GLN A 1 105 ? -15.596 7.142 -5.014 1.0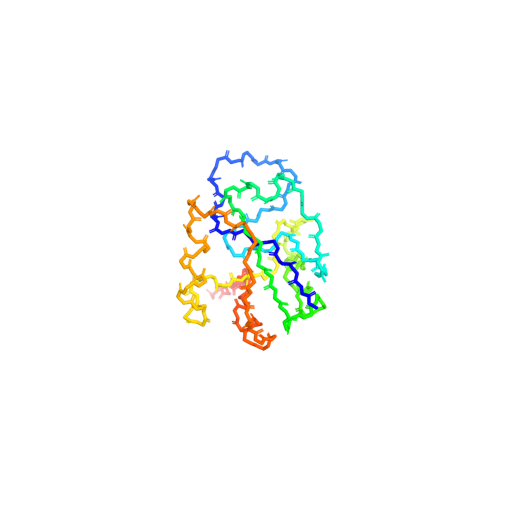0 79.94 105 GLN A O 1
ATOM 832 N N . GLN A 1 106 ? -14.974 5.009 -4.706 1.00 83.88 106 GLN A N 1
ATOM 833 C CA . GLN A 1 106 ? -14.326 5.226 -3.413 1.00 83.88 106 GLN A CA 1
ATOM 834 C C . GLN A 1 106 ? -12.801 5.058 -3.536 1.00 83.88 106 GLN A C 1
ATOM 836 O O . GLN A 1 106 ? -12.328 3.947 -3.805 1.00 83.88 106 GLN A O 1
ATOM 841 N N . PRO A 1 107 ? -12.017 6.135 -3.333 1.00 83.81 107 PRO A N 1
ATOM 842 C CA . PRO A 1 107 ? -10.556 6.102 -3.448 1.00 83.81 107 PRO A CA 1
ATOM 843 C C . PRO A 1 107 ? -9.858 5.514 -2.214 1.00 83.81 107 PRO A C 1
ATOM 845 O O . PRO A 1 107 ? -8.712 5.069 -2.310 1.00 83.81 107 PRO A O 1
ATOM 848 N N . ILE A 1 108 ? -10.558 5.483 -1.076 1.00 91.06 108 ILE A N 1
ATOM 849 C CA . ILE A 1 108 ? -10.114 4.863 0.171 1.00 91.06 108 ILE A CA 1
ATOM 850 C C . ILE A 1 108 ? -10.907 3.578 0.368 1.00 91.06 108 ILE A C 1
ATOM 852 O O . ILE A 1 108 ? -12.136 3.609 0.382 1.00 91.06 108 ILE A O 1
ATOM 856 N N . ARG A 1 109 ? -10.215 2.460 0.587 1.00 92.12 109 ARG A N 1
ATOM 857 C CA . ARG A 1 109 ? -10.852 1.206 0.994 1.00 92.12 109 ARG A CA 1
ATOM 858 C C . ARG A 1 109 ? -10.312 0.758 2.337 1.00 92.12 109 ARG A C 1
ATOM 860 O O . ARG A 1 109 ? -9.107 0.608 2.504 1.00 92.12 109 ARG A O 1
ATOM 867 N N . SER A 1 110 ? -11.214 0.523 3.286 1.00 92.25 110 SER A N 1
ATOM 868 C CA . SER A 1 110 ? -10.867 -0.142 4.541 1.00 92.25 110 SER A CA 1
ATOM 869 C C . SER A 1 110 ? -10.824 -1.646 4.325 1.00 92.25 110 SER A C 1
ATOM 871 O O . SER A 1 110 ? -11.731 -2.215 3.710 1.00 92.25 110 SER A O 1
ATOM 873 N N . HIS A 1 111 ? -9.771 -2.292 4.810 1.00 90.81 111 HIS A N 1
ATOM 874 C CA . HIS A 1 111 ? -9.647 -3.735 4.737 1.00 90.81 111 HIS A CA 1
ATOM 875 C C . HIS A 1 111 ? -9.164 -4.310 6.063 1.00 90.81 111 HIS A C 1
ATOM 877 O O . HIS A 1 111 ? -8.080 -3.993 6.549 1.00 90.81 111 HIS A O 1
ATOM 883 N N . ASN A 1 112 ? -9.997 -5.167 6.648 1.00 89.62 112 ASN A N 1
ATOM 884 C CA . ASN A 1 112 ? -9.751 -5.760 7.948 1.00 89.62 112 ASN A CA 1
ATOM 885 C C . ASN A 1 112 ? -8.838 -6.986 7.803 1.00 89.62 112 ASN A C 1
ATOM 887 O O . ASN A 1 112 ? -9.315 -8.093 7.574 1.00 89.62 112 ASN A O 1
ATOM 891 N N . MET A 1 113 ? -7.526 -6.778 7.907 1.00 89.75 113 MET A N 1
ATOM 892 C CA . MET A 1 113 ? -6.534 -7.855 7.957 1.00 89.75 113 MET A CA 1
ATOM 893 C C . MET A 1 113 ? -5.582 -7.662 9.135 1.00 89.75 113 MET A C 1
ATOM 895 O O . MET A 1 113 ? -5.397 -6.538 9.604 1.00 89.75 113 MET A O 1
ATOM 899 N N . SER A 1 114 ? -5.007 -8.754 9.644 1.00 90.94 114 SER A N 1
ATOM 900 C CA . SER A 1 114 ? -4.018 -8.684 10.724 1.00 90.94 114 SER A CA 1
ATOM 901 C C . SER A 1 114 ? -2.689 -8.114 10.225 1.00 90.94 114 SER A C 1
ATOM 903 O O . SER A 1 114 ? -2.325 -8.286 9.059 1.00 90.94 114 SER A O 1
ATOM 905 N N . GLU A 1 115 ? -1.926 -7.503 11.131 1.00 90.44 115 GLU A N 1
ATOM 906 C CA . GLU A 1 115 ? -0.566 -7.028 10.850 1.00 90.44 115 GLU A CA 1
ATOM 907 C C . GLU A 1 115 ? 0.328 -8.141 10.295 1.00 90.44 115 GLU A C 1
ATOM 909 O O . GLU A 1 115 ? 0.982 -7.956 9.275 1.00 90.44 115 GLU A O 1
ATOM 914 N N . THR A 1 116 ? 0.270 -9.340 10.876 1.00 89.62 116 THR A N 1
ATOM 915 C CA . THR A 1 116 ? 1.033 -10.501 10.398 1.00 89.62 116 THR A CA 1
ATOM 916 C C . THR A 1 116 ? 0.686 -10.903 8.967 1.00 89.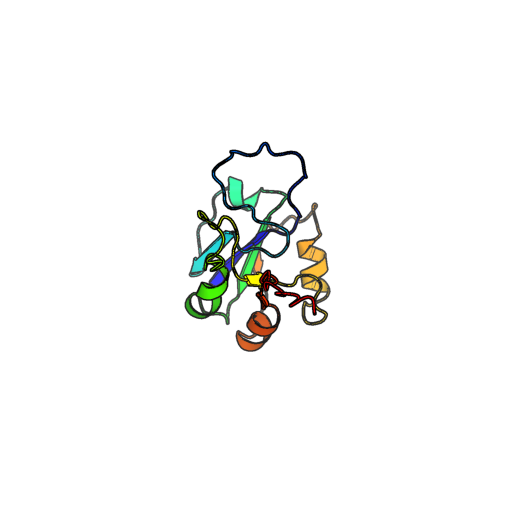62 116 THR A C 1
ATOM 918 O O . THR A 1 116 ? 1.583 -11.249 8.202 1.00 89.62 116 THR A O 1
ATOM 921 N N . THR A 1 117 ? -0.591 -10.835 8.586 1.00 89.31 117 THR A N 1
ATOM 922 C CA . THR A 1 117 ? -1.033 -11.151 7.221 1.00 89.31 117 THR A CA 1
ATOM 923 C C . THR A 1 117 ? -0.537 -10.092 6.245 1.00 89.31 117 THR A C 1
ATOM 925 O O . THR A 1 117 ? 0.009 -10.435 5.203 1.00 89.31 117 THR A O 1
AT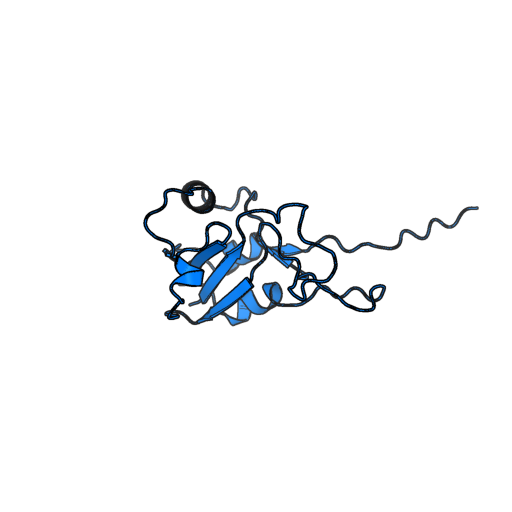OM 928 N N . PHE A 1 118 ? -0.649 -8.808 6.602 1.00 89.81 118 PHE A N 1
ATOM 929 C CA . PHE A 1 118 ? -0.159 -7.730 5.745 1.00 89.81 118 PHE A CA 1
ATOM 930 C C . PHE A 1 118 ? 1.363 -7.791 5.563 1.00 89.81 118 PHE A C 1
ATOM 932 O O . PHE A 1 118 ? 1.857 -7.624 4.452 1.00 89.81 118 PHE A O 1
ATOM 939 N N . LEU A 1 119 ? 2.119 -8.076 6.626 1.00 88.81 119 LEU A N 1
ATOM 940 C CA . LEU A 1 119 ? 3.578 -8.185 6.551 1.00 88.81 119 LEU A CA 1
ATOM 941 C C . LEU A 1 119 ? 4.041 -9.333 5.639 1.00 88.81 119 LEU A C 1
ATOM 943 O O . LEU A 1 119 ? 5.084 -9.199 5.003 1.00 88.81 119 LEU A O 1
ATOM 947 N N . ARG A 1 120 ? 3.267 -10.421 5.507 1.00 89.38 120 ARG A N 1
ATOM 948 C CA . ARG A 1 120 ? 3.558 -11.503 4.542 1.00 89.38 120 ARG A CA 1
ATOM 949 C C . ARG A 1 120 ? 3.440 -11.059 3.086 1.00 89.38 120 ARG A C 1
ATOM 951 O O . ARG A 1 120 ? 4.100 -11.634 2.230 1.00 89.38 120 ARG A O 1
ATOM 958 N N . LEU A 1 121 ? 2.652 -10.020 2.813 1.00 89.06 121 LEU A N 1
ATOM 959 C CA . LEU A 1 121 ? 2.550 -9.428 1.480 1.00 89.06 121 LEU A CA 1
ATOM 960 C C . LEU A 1 121 ? 3.778 -8.588 1.121 1.00 89.06 121 LEU A C 1
ATOM 962 O O . LEU A 1 121 ? 3.886 -8.130 -0.012 1.00 89.06 121 LEU A O 1
ATOM 966 N N . ILE A 1 122 ? 4.687 -8.322 2.061 1.00 89.94 122 ILE A N 1
ATOM 967 C CA . ILE A 1 122 ? 5.839 -7.472 1.789 1.00 89.94 122 ILE A CA 1
ATOM 968 C C . ILE A 1 122 ? 6.944 -8.290 1.121 1.00 89.94 122 ILE A C 1
ATOM 970 O O . ILE A 1 122 ? 7.565 -9.156 1.733 1.00 89.94 122 ILE A O 1
ATOM 974 N N . ALA A 1 123 ? 7.240 -7.943 -0.127 1.00 86.06 123 ALA A N 1
ATOM 975 C CA . ALA A 1 123 ? 8.367 -8.467 -0.879 1.00 86.06 123 ALA A CA 1
ATOM 976 C C . ALA A 1 123 ? 9.536 -7.475 -0.840 1.00 86.06 123 ALA A C 1
ATOM 978 O O . ALA A 1 123 ? 9.364 -6.271 -1.057 1.00 86.06 123 ALA A O 1
ATOM 979 N N . GLN A 1 124 ? 10.752 -7.970 -0.605 1.00 81.00 124 GLN A N 1
ATOM 980 C CA . GLN A 1 124 ? 11.951 -7.156 -0.798 1.00 81.00 124 GLN A CA 1
ATOM 981 C C . GLN A 1 124 ? 12.236 -6.997 -2.292 1.00 81.00 124 GLN A C 1
ATOM 983 O O . GLN A 1 124 ? 12.055 -7.928 -3.079 1.00 81.00 124 GLN A O 1
ATOM 988 N N . HIS A 1 125 ? 12.701 -5.815 -2.695 1.00 72.94 125 HIS A N 1
ATOM 989 C CA . HIS A 1 125 ? 13.242 -5.659 -4.041 1.00 72.94 125 HIS A CA 1
ATOM 990 C C . HIS A 1 125 ? 14.519 -6.502 -4.160 1.00 72.94 125 HIS A C 1
ATOM 992 O O . HIS A 1 125 ? 15.348 -6.466 -3.246 1.00 72.94 125 HIS A O 1
ATOM 998 N N . PRO A 1 126 ? 14.709 -7.249 -5.264 1.00 64.62 126 PRO A N 1
ATOM 999 C CA . PRO A 1 126 ? 15.898 -8.068 -5.441 1.00 64.62 126 PRO A CA 1
ATOM 1000 C C . PRO A 1 126 ? 17.142 -7.181 -5.367 1.00 64.62 126 PRO A C 1
ATOM 1002 O O . PRO A 1 126 ? 17.283 -6.210 -6.120 1.00 64.62 126 PRO A O 1
ATOM 1005 N N . GLN A 1 127 ? 18.042 -7.499 -4.438 1.00 60.41 127 GLN A N 1
ATOM 1006 C CA . GLN A 1 127 ? 19.352 -6.869 -4.407 1.00 60.41 127 GLN A CA 1
ATOM 1007 C C . GLN A 1 127 ? 20.181 -7.412 -5.568 1.00 60.41 127 GLN A C 1
ATOM 1009 O O . GLN A 1 127 ? 20.195 -8.616 -5.829 1.00 60.41 127 GLN A O 1
ATOM 1014 N N . ARG A 1 128 ? 20.876 -6.529 -6.289 1.00 56.53 128 ARG A N 1
ATOM 1015 C CA . ARG A 1 128 ? 21.868 -6.964 -7.273 1.00 56.53 128 ARG A CA 1
ATOM 1016 C C . ARG A 1 128 ? 23.092 -7.477 -6.520 1.00 56.53 128 ARG A C 1
ATOM 1018 O O . ARG A 1 128 ? 24.028 -6.730 -6.268 1.00 56.53 128 ARG A O 1
ATOM 1025 N N . SER A 1 129 ? 23.090 -8.752 -6.152 1.00 48.81 129 SER A N 1
ATOM 1026 C CA . SER A 1 129 ? 24.290 -9.418 -5.655 1.00 48.81 129 SER A CA 1
ATOM 1027 C C . SER A 1 129 ? 25.319 -9.463 -6.788 1.00 48.81 129 SER A C 1
ATOM 1029 O O . SER A 1 129 ? 25.040 -9.996 -7.864 1.00 48.81 129 SER A O 1
ATOM 1031 N N . ARG A 1 130 ? 26.511 -8.892 -6.580 1.00 46.25 130 ARG A N 1
ATOM 1032 C CA . ARG A 1 130 ? 27.659 -9.131 -7.464 1.00 46.25 130 ARG A CA 1
ATOM 1033 C C . ARG A 1 130 ? 27.979 -10.627 -7.405 1.00 46.25 130 ARG A C 1
ATOM 1035 O O . ARG A 1 130 ? 28.612 -11.082 -6.460 1.00 46.25 130 ARG A O 1
ATOM 1042 N N . PHE A 1 131 ? 27.577 -11.389 -8.416 1.00 45.94 131 PHE A N 1
ATOM 1043 C CA . PHE A 1 131 ? 28.237 -12.659 -8.693 1.00 45.94 131 PHE A CA 1
ATOM 1044 C C . PHE A 1 131 ? 29.624 -12.317 -9.235 1.00 45.94 131 PHE A C 1
ATOM 1046 O O . PHE A 1 131 ? 29.783 -11.987 -10.408 1.00 45.94 131 PHE A O 1
ATOM 1053 N N . VAL A 1 132 ? 30.630 -12.318 -8.360 1.00 45.41 132 VAL A N 1
ATOM 1054 C CA . VAL A 1 132 ? 32.025 -12.342 -8.800 1.00 45.41 132 VAL A CA 1
ATOM 1055 C C . VAL A 1 132 ? 32.261 -13.747 -9.342 1.00 45.41 132 VAL A C 1
ATOM 1057 O O . VAL A 1 132 ? 32.521 -14.681 -8.588 1.00 45.41 132 VAL A O 1
ATOM 1060 N N . VAL A 1 133 ? 32.092 -13.916 -10.652 1.00 47.41 133 VAL A N 1
ATOM 1061 C CA . VAL A 1 133 ? 32.560 -15.114 -11.347 1.00 47.41 133 VAL A CA 1
ATOM 1062 C C . VAL A 1 133 ? 34.083 -15.037 -11.329 1.00 47.41 133 VAL A C 1
ATOM 1064 O O . VAL A 1 133 ? 34.682 -14.310 -12.118 1.00 47.41 133 VAL A O 1
ATOM 1067 N N . PHE A 1 134 ? 34.716 -15.735 -10.387 1.00 44.28 134 PHE A N 1
ATOM 1068 C CA . PHE A 1 134 ? 36.148 -16.000 -10.459 1.00 44.28 134 PHE A CA 1
ATOM 1069 C C . PHE A 1 134 ? 36.373 -16.957 -11.634 1.00 44.28 134 PHE A C 1
ATOM 1071 O O . PHE A 1 134 ? 36.169 -18.164 -11.515 1.00 44.28 134 PHE A O 1
ATOM 1078 N N . GLY A 1 135 ? 36.713 -16.391 -12.794 1.00 49.91 135 GLY A N 1
ATOM 1079 C CA . GLY A 1 135 ? 37.230 -17.150 -13.927 1.00 49.91 135 GLY A CA 1
ATOM 1080 C C . GLY A 1 135 ? 38.536 -17.829 -13.520 1.00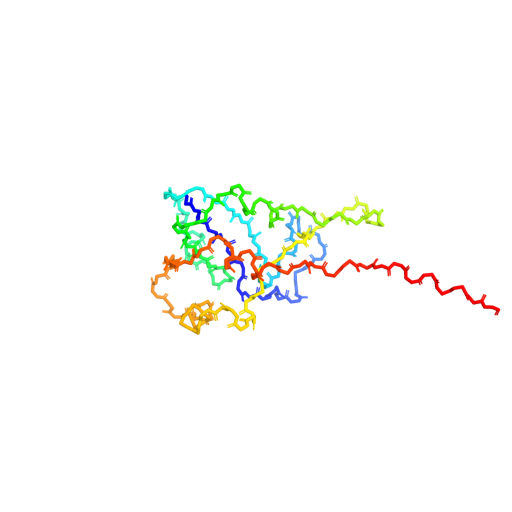 49.91 135 GLY A C 1
ATOM 1081 O O . GLY A 1 135 ? 39.423 -17.171 -12.976 1.00 49.91 135 GLY A O 1
ATOM 1082 N N . ARG A 1 136 ? 38.585 -19.146 -13.720 1.00 42.22 136 ARG A N 1
ATOM 1083 C CA . ARG A 1 136 ? 39.773 -19.992 -13.569 1.00 42.22 136 ARG A CA 1
ATOM 1084 C C . ARG A 1 136 ? 40.687 -19.859 -14.777 1.00 42.22 136 ARG A C 1
ATOM 1086 O O . ARG A 1 136 ? 40.136 -19.703 -15.889 1.00 42.22 136 ARG A O 1
#

pLDDT: mean 79.39, std 15.54, range [36.44, 94.19]

Radius of gyration: 16.45 Å; chains: 1; bounding box: 56×36×34 Å

=== Feature glossary ===
Each block in this record encodes a different view of the same protein. In brief:

Predicted aligned error. PAE(i, j) answers: if I align the predicted and true structures on residue i, how far off (in Å) do I expect residue j to be? A block-diagonal PAE matrix with low values on the blocks and high values off-diagonal is the signature of a multi-domain protein with confidently predicted domains but uncertain inter-domain orientation.

Contact-map, Ramachandran, and PAE plots. Plot images: a contact map (which residues are close in 3D, as an N×N binary image), a Ramachandran scatter (backbone torsion angles, revealing secondary-structure composition at a glance), and — for AlphaFold structures — a PAE heatmap (pairwise prediction confidence).

Backbone torsions (φ/ψ). φ (phi) and ψ (psi) are the two rotatable backbone dihedrals per residue: φ is the C(i-1)–N–Cα–C torsion, ψ is the N–Cα–C–N(i+1) torsion, both in degrees on (−180°, 180°]. α-helical residues cluster near (−60°, −45°); β-strand residues near (−120°, +130°). A Ramachandran plot is simply a scatter of (φ, ψ) for every residue.

Foldseek 3Di. A 3Di character summarizes, for each residue, the relative orientation of the Cα frame of its nearest spatial neighbor. Because it encodes fold topology rather than chemistry, 3Di alignments detect remote structural similarity that sequence alignment misses.

Radius of gyration, Cα contacts, bounding box. Three whole-structure scalars: the radius of gyration (RMS distance of Cα from centroid, in Å), the count of Cα–Cα contacts (pairs closer than 8 Å and separated by more than four residues in sequence — i.e. tertiary, not local, contacts), and the bounding-box dimensions. Together they distinguish compact globular folds from extended fibres or disordered chains.

Sequence. Sequence gives the chain of amino acids in standard one-letter code (A=alanine, C=cysteine, …, Y=tyrosine), read N→C. It is the only feature that is directly encoded by the gene; all structural features are derived from the folded form of this sequence.

mmCIF coordinates. Atomic coordinates in PDBx/mmCIF format — the same representation the Protein Data Bank distributes. Each line of the _atom_site loop places one backbone atom in Cartesian space (units: ångströms, origin: arbitrary).

Secondary structure (3-state, P-SEA). Three-state secondary structure (P-SEA) collapses the eight DSSP classes into helix (a), strand (b), and coil (c). P-SEA assigns these from Cα geometry alone — distances and angles — without requiring backbone oxygens, so it works on any Cα trace.

InterPro / GO / CATH / organism. Functional annotations link the protein to curated databases. InterPro entries identify conserved domains and families by matching the sequence against member-database signatures (Pfam, PROSITE, CDD, …). Gene Ontology (GO) terms describe molecular function, biological process, and cellular component in a controlled vocabulary. CATH places the structure in a hierarchical fold classification (Class/Architecture/Topology/Homologous-superfamily). The organism is the source species.

B-factor. B-factor (Debye–Waller factor) reflects atomic displacement in the crystal lattice. It is an experimental observable (units Å²), not a prediction; low values mean the atom is pinned down, high values mean it moves or is heterogeneous across the crystal.

Rendered structure images. Structure images are PyMOL renders from six orthogonal camera directions. Cartoon representation draws helices as coils and strands as arrows; sticks shows the backbone as bonds; surface shows the solvent-excluded envelope. Rainbow coloring maps sequence position to hue (blue→red, N→C); chain coloring assigns a distinct color per polypeptide.

Solvent-accessible surface area. Solvent-accessible surface area (SASA) is the area in Å² traced out by the centre of a 1.4 Å probe sphere (a water molecule) rolled over the protein's van der Waals surface (Shrake–Rupley / Lee–Richards construction). Buried residues have near-zero SASA; fully exposed residues can exceed 200 Å². The total SASA scales roughly with the number of surface residues.

Secondary structure (8-state, DSSP). The SS8 string is DSSP's per-residue secondary-structure call. α-helix (H) means an i→i+4 H-bond ladder; β-strand (E) means the residue participates in a β-sheet; 3₁₀ (G) and π (I) are tighter and wider helices; T/S are turns/bends; '-' is loop.

pLDDT. For AlphaFold models, the B-factor field carries pLDDT — the model's own estimate of local accuracy on a 0–100 scale. Regions with pLDDT<50 should be treated as essentially unmodeled; they often correspond to intrinsically disordered segments.

Nearest PDB structures. Nearest PDB neighbors are the top structural matches found by Foldseek when searching this structure against the entire Protein Data Bank. Each hit reports a TM-score (0 to 1; >0.5 almost always implies the same fold) and an E-value. These are *structural* homologs — they may share no detectable sequence similarity.